Protein AF-A0A2M9CSJ2-F1 (afdb_monomer_lite)

Sequence (95 aa):
MKTQILTIFALCTVMLSFGQGAFKKNDIYLEAGGNGLFGSVNYERRLTKEPALGARMGVGFYTENAFYLTIPVGINYLFKLKEEKSFKSFIDAGH

pLDDT: mean 73.47, std 13.01, range [39.31, 89.94]

Foldseek 3Di:
DVVVVVVVVVVVVVVVVPPDDDDDQKDWDKDACPPLRGIKIKIKGFPDPPQTKIKIWIWHWDDDPDIDIDIDIDIDTDDDPDDPPPVVVVVVVPD

Organism: NCBI:txid454188

Str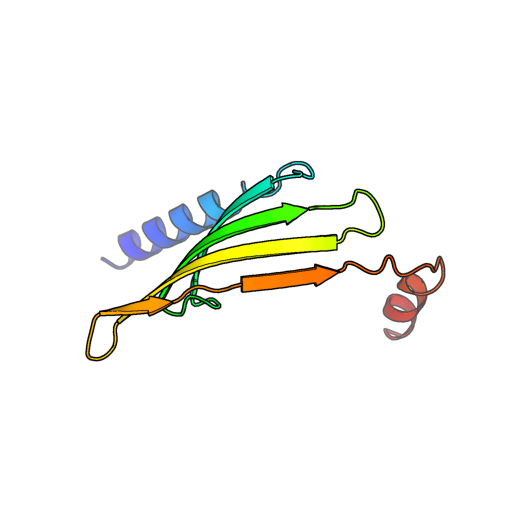ucture (mmCIF, N/CA/C/O backbone):
data_AF-A0A2M9CSJ2-F1
#
_entry.id   AF-A0A2M9CSJ2-F1
#
loop_
_atom_site.group_PDB
_atom_site.id
_atom_site.type_symbol
_atom_site.label_atom_id
_atom_site.label_alt_id
_atom_site.label_comp_id
_atom_site.label_asym_id
_atom_site.label_entity_id
_atom_site.label_seq_id
_atom_site.pdbx_PDB_ins_code
_atom_site.Cartn_x
_atom_site.Cartn_y
_atom_site.Cartn_z
_atom_site.occupancy
_atom_site.B_iso_or_equiv
_atom_site.auth_seq_id
_atom_site.auth_comp_id
_atom_site.auth_asym_id
_atom_site.auth_atom_id
_atom_site.pdbx_PDB_model_num
ATOM 1 N N . MET A 1 1 ? 30.214 14.692 -3.345 1.00 62.66 1 MET A N 1
ATOM 2 C CA . MET A 1 1 ? 29.319 13.524 -3.530 1.00 62.66 1 MET A CA 1
ATOM 3 C C . MET A 1 1 ? 28.859 12.909 -2.205 1.00 62.66 1 MET A C 1
ATOM 5 O O . MET A 1 1 ? 27.660 12.886 -1.981 1.00 62.66 1 MET A O 1
ATOM 9 N N . LYS A 1 2 ? 29.749 12.490 -1.287 1.00 70.25 2 LYS A N 1
ATOM 10 C CA . LYS A 1 2 ? 29.351 11.872 0.005 1.00 70.25 2 LYS A CA 1
ATOM 11 C C . LYS A 1 2 ? 28.420 12.747 0.867 1.00 70.25 2 LYS A C 1
ATOM 13 O O . LYS A 1 2 ? 27.413 12.261 1.365 1.00 70.25 2 LYS A O 1
ATOM 18 N N . THR A 1 3 ? 28.708 14.045 0.975 1.00 76.69 3 THR A N 1
ATOM 19 C CA . THR A 1 3 ? 27.900 14.993 1.764 1.00 76.69 3 THR A CA 1
ATOM 20 C C . THR A 1 3 ? 26.505 15.214 1.176 1.00 76.69 3 THR A C 1
ATOM 22 O O . THR A 1 3 ? 25.543 15.305 1.921 1.00 76.69 3 THR A O 1
ATOM 25 N N . GLN A 1 4 ? 26.373 15.215 -0.156 1.00 82.50 4 GLN A N 1
ATOM 26 C CA . GLN A 1 4 ? 25.081 15.378 -0.837 1.00 82.50 4 GLN A CA 1
ATOM 27 C C . GLN A 1 4 ? 24.167 14.162 -0.634 1.00 82.50 4 GLN A C 1
ATOM 29 O O . GLN A 1 4 ? 22.969 14.333 -0.440 1.00 82.50 4 GLN A O 1
ATOM 34 N N . ILE A 1 5 ? 24.729 12.947 -0.613 1.00 84.50 5 ILE A N 1
ATOM 35 C CA . ILE A 1 5 ? 23.976 11.713 -0.326 1.00 84.50 5 ILE A CA 1
ATOM 36 C C . ILE A 1 5 ? 23.411 11.750 1.101 1.00 84.50 5 ILE A C 1
ATOM 38 O O . ILE A 1 5 ? 22.238 11.453 1.306 1.00 84.50 5 ILE A O 1
ATOM 42 N N . LEU A 1 6 ? 24.222 12.177 2.074 1.00 83.62 6 LEU A N 1
ATOM 43 C CA . LEU A 1 6 ? 23.794 12.360 3.464 1.00 83.62 6 LEU A CA 1
ATOM 44 C C . LEU A 1 6 ? 22.678 13.406 3.596 1.00 83.62 6 LEU A C 1
ATOM 46 O O . LEU A 1 6 ? 21.701 13.160 4.299 1.00 83.62 6 LEU A O 1
ATOM 50 N N . THR A 1 7 ? 22.781 14.536 2.888 1.00 84.75 7 THR A N 1
ATOM 51 C CA . THR A 1 7 ? 21.728 15.564 2.879 1.00 84.75 7 THR A CA 1
ATOM 52 C C . THR A 1 7 ? 20.421 15.044 2.275 1.00 84.75 7 THR A C 1
ATOM 54 O O . THR A 1 7 ? 19.358 15.302 2.831 1.00 84.75 7 THR A O 1
ATOM 57 N N . ILE A 1 8 ? 20.479 14.283 1.176 1.00 86.38 8 ILE A N 1
ATOM 58 C CA . ILE A 1 8 ? 19.290 13.683 0.547 1.00 86.38 8 ILE A CA 1
ATOM 59 C C . ILE A 1 8 ? 18.633 12.674 1.494 1.00 86.38 8 ILE A C 1
ATOM 61 O O . ILE A 1 8 ? 17.421 12.712 1.689 1.00 86.38 8 ILE A O 1
ATOM 65 N N . PHE A 1 9 ? 19.428 11.814 2.132 1.00 83.31 9 PHE A N 1
ATOM 66 C CA . PHE A 1 9 ? 18.916 10.823 3.076 1.00 83.31 9 PHE A CA 1
ATOM 67 C C . PHE A 1 9 ? 18.240 11.478 4.291 1.00 83.31 9 PHE A C 1
ATOM 69 O O . PHE A 1 9 ? 17.138 11.084 4.667 1.00 83.31 9 PHE A O 1
ATOM 76 N N . ALA A 1 10 ? 18.854 12.522 4.857 1.00 82.88 10 ALA A N 1
ATOM 77 C CA . ALA A 1 10 ? 18.283 13.286 5.965 1.00 82.88 10 ALA A CA 1
ATOM 78 C C . ALA A 1 10 ? 17.000 14.044 5.574 1.00 82.88 10 ALA A C 1
ATOM 80 O O . ALA A 1 10 ? 16.087 14.179 6.384 1.00 82.88 10 ALA A O 1
ATOM 81 N N . LEU A 1 11 ? 16.896 14.521 4.330 1.00 81.75 11 LEU A N 1
ATOM 82 C CA . LEU A 1 11 ? 15.678 15.167 3.840 1.00 81.75 11 LEU A CA 1
ATOM 83 C C . LEU A 1 11 ? 14.531 14.155 3.671 1.00 81.75 11 LEU A C 1
ATOM 85 O O . LEU A 1 11 ? 13.393 14.449 4.036 1.00 81.75 11 LEU A O 1
ATOM 89 N N . CYS A 1 12 ? 14.829 12.948 3.179 1.00 78.88 12 CYS A N 1
ATOM 90 C CA . CYS A 1 12 ? 13.846 11.871 3.051 1.00 78.88 12 CYS A CA 1
ATOM 91 C C . CYS A 1 12 ? 13.280 11.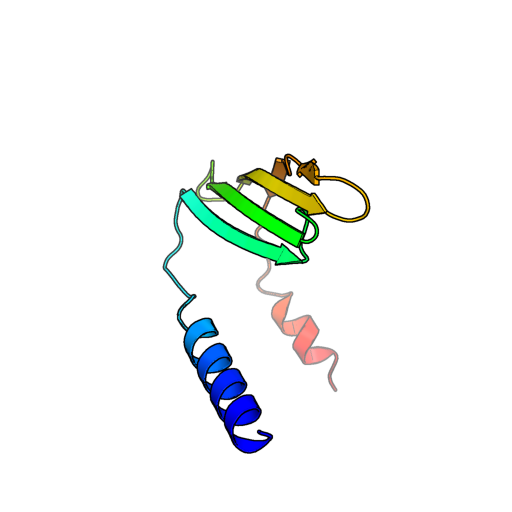427 4.407 1.00 78.88 12 CYS A C 1
ATOM 93 O O . CYS A 1 12 ? 12.071 11.236 4.520 1.00 78.88 12 CYS A O 1
ATOM 95 N N . THR A 1 13 ? 14.108 11.295 5.447 1.00 74.69 13 THR A N 1
ATOM 96 C CA . THR A 1 13 ? 13.636 10.863 6.775 1.00 74.69 13 THR A CA 1
ATOM 97 C C . THR A 1 13 ? 12.705 11.881 7.434 1.00 74.69 13 THR A C 1
ATOM 99 O O . THR A 1 13 ? 11.737 11.485 8.079 1.00 74.69 13 THR A O 1
ATOM 102 N N . VAL A 1 14 ? 12.927 13.184 7.231 1.00 74.44 14 VAL A N 1
ATOM 103 C CA . VAL A 1 14 ? 12.046 14.240 7.763 1.00 74.44 14 VAL A CA 1
ATOM 104 C C . VAL A 1 14 ? 10.651 14.189 7.129 1.00 74.44 14 VAL A C 1
ATOM 106 O O . VAL A 1 14 ? 9.659 14.384 7.829 1.00 74.44 14 VAL A O 1
ATOM 109 N N . MET A 1 15 ? 10.543 13.874 5.834 1.00 68.00 15 MET A N 1
ATOM 110 C CA . MET A 1 15 ? 9.248 13.800 5.141 1.00 68.00 15 MET A CA 1
ATOM 111 C C . MET A 1 15 ? 8.390 12.599 5.570 1.00 68.00 15 MET A C 1
ATOM 113 O O . MET A 1 15 ? 7.163 12.695 5.562 1.00 68.00 15 MET A O 1
ATOM 117 N N . LEU A 1 16 ? 9.004 11.488 5.992 1.00 65.25 16 LEU A N 1
ATOM 118 C CA . LEU A 1 16 ? 8.285 10.272 6.401 1.00 65.25 16 LEU A CA 1
ATOM 119 C C . LEU A 1 16 ? 7.561 10.408 7.754 1.00 65.25 16 LEU A C 1
ATOM 121 O O . LEU A 1 16 ? 6.630 9.655 8.034 1.00 65.25 16 LEU A O 1
ATOM 125 N N . SER A 1 17 ? 7.934 11.388 8.581 1.00 62.06 17 SER A N 1
ATOM 126 C CA . SER A 1 17 ? 7.381 11.565 9.933 1.00 62.06 17 SER A CA 1
ATOM 127 C C . SER A 1 17 ? 5.986 12.211 9.977 1.00 62.06 17 SER A C 1
ATOM 129 O O . SER A 1 17 ? 5.333 12.177 11.017 1.00 62.06 17 SER A O 1
ATOM 131 N N . PHE A 1 18 ? 5.483 12.768 8.868 1.00 62.00 18 PHE A N 1
ATOM 132 C CA . PHE A 1 18 ? 4.214 13.519 8.822 1.00 62.00 18 PHE A CA 1
ATOM 133 C C . PHE A 1 18 ? 2.965 12.671 8.485 1.00 62.00 18 PHE A C 1
ATOM 135 O O . PHE A 1 18 ? 1.903 13.215 8.192 1.00 62.00 18 PHE A O 1
ATOM 142 N N . GLY A 1 19 ? 3.057 11.337 8.534 1.00 57.66 19 GLY A N 1
ATOM 143 C CA . GLY A 1 19 ? 1.987 10.422 8.103 1.00 57.66 19 GLY A CA 1
ATOM 144 C C . GLY A 1 19 ? 0.893 10.079 9.129 1.00 57.66 19 GLY A C 1
ATOM 145 O O . GLY A 1 19 ? -0.048 9.367 8.784 1.00 57.66 19 GLY A O 1
ATOM 146 N N . GLN A 1 20 ? 0.975 10.542 10.381 1.00 56.56 20 GLN A N 1
ATOM 147 C CA . GLN A 1 20 ? 0.022 10.150 11.436 1.00 56.56 20 GLN A CA 1
ATOM 148 C C . GLN A 1 20 ? -1.264 11.001 11.402 1.00 56.56 20 GLN A C 1
ATOM 150 O O . GLN A 1 20 ? -1.4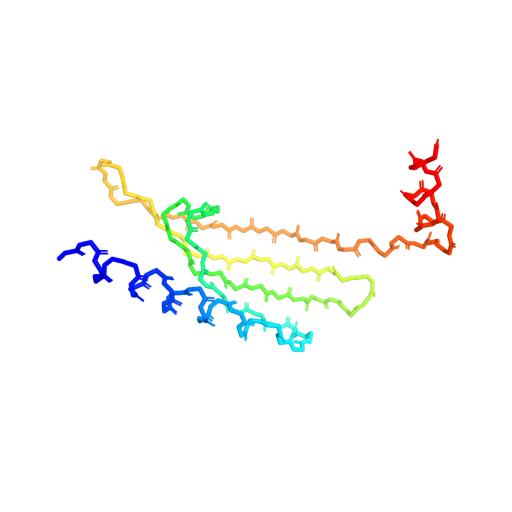77 11.885 12.227 1.00 56.56 20 GLN A O 1
ATOM 155 N N . GLY A 1 21 ? -2.121 10.762 10.406 1.00 58.72 21 GLY A N 1
ATOM 156 C CA . GLY A 1 21 ? -3.438 11.396 10.284 1.00 58.72 21 GLY A CA 1
ATOM 157 C C . GLY A 1 21 ? -4.549 10.678 11.063 1.00 58.72 21 GLY A C 1
ATOM 158 O O . GLY A 1 21 ? -4.468 9.484 11.342 1.00 58.72 21 GLY A O 1
ATOM 159 N N . ALA A 1 22 ? -5.619 11.415 11.385 1.00 59.66 22 ALA A N 1
ATOM 160 C CA . ALA A 1 22 ? -6.821 10.893 12.043 1.00 59.66 22 ALA A CA 1
ATOM 161 C C . ALA A 1 22 ? -7.456 9.718 11.276 1.00 59.66 22 ALA A C 1
ATOM 163 O O . ALA A 1 22 ? -7.356 9.642 10.058 1.00 59.66 22 ALA A O 1
ATOM 164 N N . PHE A 1 23 ? -8.160 8.836 11.993 1.00 59.06 23 PHE A N 1
ATOM 165 C CA . PHE A 1 23 ? -8.813 7.632 11.464 1.00 59.06 23 PHE A CA 1
ATOM 166 C C . PHE A 1 23 ? -9.755 7.959 10.288 1.00 59.06 23 PHE A C 1
ATOM 168 O O . PHE A 1 23 ? -10.868 8.452 10.491 1.00 59.06 23 PHE A O 1
ATOM 175 N N . LYS A 1 24 ? -9.330 7.685 9.048 1.00 66.62 24 LYS A N 1
ATOM 176 C CA . LYS A 1 24 ? -10.138 7.935 7.849 1.00 66.62 24 LYS A CA 1
ATOM 177 C C . LYS A 1 24 ? -10.913 6.686 7.441 1.00 66.62 24 LYS A C 1
ATOM 179 O O . LYS A 1 24 ? -10.498 5.549 7.648 1.00 66.62 24 LYS A O 1
ATOM 184 N N . LYS A 1 25 ? -12.103 6.913 6.880 1.00 73.81 25 LYS A N 1
ATOM 185 C CA . LYS A 1 25 ? -12.967 5.851 6.338 1.00 73.81 25 LYS A CA 1
ATOM 186 C C . LYS A 1 25 ? -12.443 5.326 4.998 1.00 73.81 25 LYS A C 1
ATOM 188 O O . LYS A 1 25 ? -12.650 4.159 4.686 1.00 73.81 25 LYS A O 1
ATOM 193 N N . ASN A 1 26 ? -11.791 6.195 4.231 1.00 80.94 26 ASN A N 1
ATOM 194 C CA . ASN A 1 26 ? -11.184 5.882 2.947 1.00 80.94 26 ASN A CA 1
ATOM 195 C C . ASN A 1 26 ? -9.763 6.446 2.956 1.00 80.94 26 ASN A C 1
ATOM 197 O O . ASN A 1 26 ? -9.601 7.633 3.250 1.00 80.94 26 ASN A O 1
ATOM 201 N N . ASP A 1 27 ? -8.789 5.627 2.592 1.00 82.56 27 ASP A N 1
ATOM 202 C CA . ASP A 1 27 ? -7.386 6.002 2.493 1.00 82.56 27 ASP A CA 1
ATOM 203 C C . ASP A 1 27 ? -6.836 5.623 1.122 1.00 82.56 27 ASP A C 1
ATOM 205 O O . ASP A 1 27 ? -7.114 4.548 0.596 1.00 82.56 27 ASP A O 1
ATOM 209 N N . ILE A 1 28 ? -6.062 6.533 0.538 1.00 85.88 28 ILE A N 1
ATOM 210 C CA . ILE A 1 28 ? -5.301 6.296 -0.688 1.00 85.88 28 ILE A CA 1
ATOM 211 C C . ILE A 1 28 ? -3.837 6.471 -0.333 1.00 85.88 28 ILE A C 1
ATOM 213 O O . ILE A 1 28 ? -3.461 7.502 0.226 1.00 85.88 28 ILE A O 1
ATOM 217 N N . TYR A 1 29 ? -3.016 5.485 -0.666 1.00 85.44 29 TYR A N 1
ATOM 218 C CA . TYR A 1 29 ? -1.579 5.542 -0.430 1.00 85.44 29 TYR A CA 1
ATOM 219 C C . TYR A 1 29 ? -0.809 4.873 -1.558 1.00 85.44 29 TYR A C 1
ATOM 221 O O . TYR A 1 29 ? -1.313 4.017 -2.288 1.00 85.44 29 TYR A O 1
ATOM 229 N N . LEU A 1 30 ? 0.442 5.300 -1.681 1.00 86.38 30 LEU A N 1
ATOM 230 C CA . LEU A 1 30 ? 1.429 4.688 -2.548 1.00 86.38 30 LEU A CA 1
ATOM 231 C C . LEU A 1 30 ? 2.262 3.719 -1.710 1.00 86.38 30 LEU A C 1
ATOM 233 O O . LEU A 1 30 ? 2.720 4.069 -0.625 1.00 86.38 30 LEU A O 1
ATOM 237 N N . GLU A 1 31 ? 2.450 2.506 -2.208 1.00 83.12 31 GLU A N 1
ATOM 238 C CA . GLU A 1 31 ? 3.231 1.454 -1.564 1.00 83.12 31 GLU A CA 1
ATOM 239 C C . GLU A 1 31 ? 4.355 1.049 -2.520 1.00 83.12 31 GLU A C 1
ATOM 241 O O . GLU A 1 31 ? 4.090 0.543 -3.612 1.00 83.12 31 GLU A O 1
ATOM 246 N N . ALA A 1 32 ? 5.603 1.308 -2.127 1.00 84.25 32 ALA A N 1
ATOM 247 C CA . ALA A 1 32 ? 6.797 0.879 -2.851 1.00 84.25 32 ALA A CA 1
ATOM 248 C C . ALA A 1 32 ? 7.409 -0.334 -2.139 1.00 84.25 32 ALA A C 1
ATOM 250 O O . ALA A 1 32 ? 7.574 -0.299 -0.921 1.00 84.25 32 ALA A O 1
ATOM 251 N N . GLY A 1 33 ? 7.730 -1.403 -2.872 1.00 76.38 33 GLY A N 1
ATOM 252 C CA . GLY A 1 33 ? 8.299 -2.618 -2.269 1.00 76.38 33 GLY A CA 1
ATOM 253 C C . GLY A 1 33 ? 7.297 -3.532 -1.546 1.00 76.38 33 GLY A C 1
ATOM 254 O O . GLY A 1 33 ? 7.718 -4.379 -0.765 1.00 76.38 33 GLY A O 1
ATOM 255 N N . GLY A 1 34 ? 5.988 -3.339 -1.744 1.00 71.88 34 GLY A N 1
ATOM 256 C CA . GLY A 1 34 ? 4.939 -4.126 -1.086 1.00 71.88 34 GLY A CA 1
ATOM 257 C C . GLY A 1 34 ? 4.255 -5.141 -2.008 1.00 71.88 34 GLY A C 1
ATOM 258 O O . GLY A 1 34 ? 4.893 -5.734 -2.873 1.00 71.88 34 GLY A O 1
ATOM 259 N N . ASN A 1 35 ? 2.943 -5.349 -1.866 1.00 67.19 35 ASN A N 1
ATOM 260 C CA . ASN A 1 35 ? 2.209 -6.376 -2.630 1.00 67.19 35 ASN A CA 1
ATOM 261 C C . ASN A 1 35 ? 2.117 -6.043 -4.140 1.00 67.19 35 ASN A C 1
ATOM 263 O O . ASN A 1 35 ? 1.873 -6.905 -4.977 1.00 67.19 35 ASN A O 1
ATOM 267 N N . GLY A 1 36 ? 2.368 -4.778 -4.497 1.00 63.12 36 GLY A N 1
ATOM 268 C CA . GLY A 1 36 ? 2.601 -4.314 -5.868 1.00 63.12 36 GLY A CA 1
ATOM 269 C C . GLY A 1 36 ? 4.029 -4.501 -6.390 1.00 63.12 36 GLY A C 1
ATOM 270 O O . GLY A 1 36 ? 4.336 -3.980 -7.455 1.00 63.12 36 GLY A O 1
ATOM 271 N N . LEU A 1 37 ? 4.894 -5.199 -5.649 1.00 71.25 37 LEU A N 1
ATOM 272 C CA . LEU A 1 37 ? 6.313 -5.465 -5.907 1.00 71.25 37 LEU A CA 1
ATOM 273 C C . LEU A 1 37 ? 7.186 -4.207 -6.038 1.00 71.25 37 LEU A C 1
ATOM 275 O O . LEU A 1 37 ? 7.904 -3.889 -5.097 1.00 71.25 37 LEU A O 1
ATOM 279 N N . PHE A 1 38 ? 7.137 -3.464 -7.147 1.00 80.06 38 PHE A N 1
ATOM 280 C CA . PHE A 1 38 ? 7.925 -2.228 -7.278 1.00 80.06 38 PHE A CA 1
ATOM 281 C C . PHE A 1 38 ? 7.183 -1.028 -6.708 1.00 80.06 38 PHE A C 1
ATOM 283 O O . PHE A 1 38 ? 7.690 -0.332 -5.829 1.00 80.06 38 PHE A O 1
ATOM 290 N N . GLY A 1 39 ? 5.967 -0.801 -7.190 1.00 83.94 39 GLY A N 1
ATOM 291 C CA . GLY A 1 39 ? 5.145 0.329 -6.798 1.00 83.94 39 GLY A CA 1
ATOM 292 C C . GLY A 1 39 ? 3.678 0.015 -7.015 1.00 83.94 39 GLY A C 1
ATOM 293 O O . GLY A 1 39 ? 3.303 -0.619 -7.998 1.00 83.94 39 GLY A O 1
ATOM 294 N N . SER A 1 40 ? 2.835 0.463 -6.095 1.00 83.75 40 SER A N 1
ATOM 295 C CA . SER A 1 40 ? 1.388 0.355 -6.224 1.00 83.75 40 SER A CA 1
ATOM 296 C C . SER A 1 40 ? 0.672 1.547 -5.635 1.00 83.75 40 SER A C 1
ATOM 298 O O . SER A 1 40 ? 1.090 2.115 -4.630 1.00 83.75 40 SER A O 1
ATOM 300 N N . VAL A 1 41 ? -0.435 1.907 -6.270 1.00 87.00 41 VAL A N 1
ATOM 301 C CA . VAL A 1 41 ? -1.422 2.823 -5.712 1.00 87.00 41 VAL A CA 1
ATOM 302 C C . VAL A 1 41 ? -2.512 1.959 -5.111 1.00 87.00 41 VAL A C 1
ATOM 304 O O . VAL A 1 41 ? -3.104 1.137 -5.808 1.00 87.00 41 VAL A O 1
ATOM 307 N N . ASN A 1 42 ? -2.781 2.130 -3.825 1.00 88.19 42 ASN A N 1
ATOM 308 C CA . ASN A 1 42 ? -3.766 1.344 -3.104 1.00 88.19 42 ASN A CA 1
ATOM 309 C C . ASN A 1 42 ? -4.851 2.261 -2.551 1.00 88.19 42 ASN A C 1
ATOM 311 O O . ASN A 1 42 ? -4.571 3.315 -1.982 1.00 88.19 42 ASN A O 1
ATOM 315 N N . TYR A 1 43 ? -6.094 1.828 -2.710 1.00 87.62 43 TYR A N 1
ATOM 316 C CA . TYR A 1 43 ? -7.279 2.400 -2.101 1.00 87.62 43 TYR A CA 1
ATOM 317 C C . TYR A 1 43 ? -7.784 1.433 -1.030 1.00 87.62 43 TYR A C 1
ATOM 319 O O . TYR A 1 43 ? -8.117 0.282 -1.312 1.00 87.62 43 TYR A O 1
ATOM 327 N N . GLU A 1 44 ? -7.850 1.892 0.212 1.00 85.38 44 GLU A N 1
ATOM 328 C CA . GLU A 1 44 ? -8.406 1.143 1.330 1.00 85.38 44 GLU A CA 1
ATOM 329 C C . GLU A 1 44 ? -9.672 1.824 1.840 1.00 85.38 44 GLU A C 1
ATOM 331 O O . GLU A 1 44 ? -9.721 3.034 2.056 1.00 85.38 44 GLU A O 1
ATOM 336 N N . ARG A 1 45 ? -10.721 1.033 2.045 1.00 84.75 45 ARG A N 1
ATOM 337 C CA . ARG A 1 45 ? -12.000 1.487 2.572 1.00 84.75 45 ARG A CA 1
ATOM 338 C C . ARG A 1 45 ? -12.386 0.671 3.787 1.00 84.75 45 ARG A C 1
ATOM 340 O O . ARG A 1 45 ? -12.586 -0.537 3.699 1.00 84.75 45 ARG A O 1
ATOM 347 N N . ARG A 1 46 ? -12.603 1.355 4.904 1.00 80.44 46 ARG A N 1
ATOM 348 C CA . ARG A 1 46 ? -13.203 0.780 6.107 1.00 80.44 46 ARG A CA 1
ATOM 349 C C . ARG A 1 46 ? -14.723 0.762 5.972 1.00 80.44 46 ARG A C 1
ATOM 351 O O . ARG A 1 46 ? -15.372 1.790 5.757 1.00 80.44 46 ARG A O 1
ATOM 358 N N . LEU A 1 47 ? -15.284 -0.437 6.054 1.00 76.94 47 LEU A N 1
ATOM 359 C CA . LEU A 1 47 ? -16.707 -0.729 5.904 1.00 76.94 47 LEU A CA 1
ATOM 360 C C . LEU A 1 47 ? -17.457 -0.524 7.227 1.00 76.94 47 LEU A C 1
ATOM 362 O O . LEU A 1 47 ? -18.584 -0.031 7.217 1.00 76.94 47 LEU A O 1
ATOM 366 N N . THR A 1 48 ? -16.816 -0.819 8.359 1.00 73.62 48 THR A N 1
ATOM 367 C CA . THR A 1 48 ? -17.400 -0.738 9.708 1.00 73.62 48 THR A CA 1
ATOM 368 C C . THR A 1 48 ? -16.547 0.124 10.649 1.00 73.62 48 THR A C 1
ATOM 370 O O . THR A 1 48 ? -15.337 0.251 10.467 1.00 73.62 48 THR A O 1
ATOM 373 N N . LYS A 1 49 ? -17.186 0.753 11.653 1.00 67.31 49 LYS A N 1
ATOM 374 C CA . LYS A 1 49 ? -16.501 1.565 12.684 1.00 67.31 49 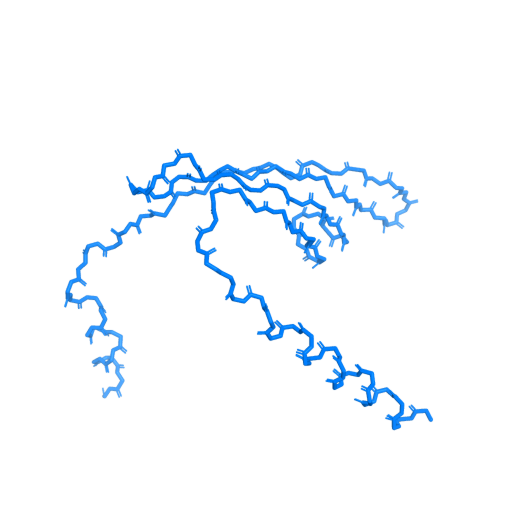LYS A CA 1
ATOM 375 C C . LYS A 1 49 ? -15.843 0.691 13.758 1.00 67.31 49 LYS A C 1
ATOM 377 O O . LYS A 1 49 ? -14.678 0.899 14.066 1.00 67.31 49 LYS A O 1
ATOM 382 N N . GLU A 1 50 ? -16.566 -0.301 14.273 1.00 70.12 50 GLU A N 1
ATOM 383 C CA . GLU A 1 50 ? -16.068 -1.349 15.171 1.00 70.12 50 GLU A CA 1
ATOM 384 C C . GLU A 1 50 ? -16.906 -2.621 14.956 1.00 70.12 50 GLU A C 1
ATOM 386 O O . GLU A 1 50 ? -18.127 -2.497 14.826 1.00 70.12 50 GLU A O 1
ATOM 391 N N . PRO A 1 51 ? -16.310 -3.828 14.933 1.00 62.09 51 PRO A N 1
ATOM 392 C CA . PRO A 1 51 ? -14.895 -4.130 14.677 1.00 62.09 51 PRO A CA 1
ATOM 393 C C . PRO A 1 51 ? -14.510 -3.688 13.259 1.00 62.09 51 PRO A C 1
ATOM 395 O O . PRO A 1 51 ? -15.321 -3.795 12.340 1.00 62.09 51 PRO A O 1
ATOM 398 N N . ALA A 1 52 ? -13.321 -3.109 13.085 1.00 66.81 52 ALA A N 1
ATOM 399 C CA . ALA A 1 52 ? -12.962 -2.420 11.846 1.00 66.81 52 ALA A CA 1
ATOM 400 C C . ALA A 1 52 ? -12.623 -3.425 10.729 1.00 66.81 52 ALA A C 1
ATOM 402 O O . ALA A 1 52 ? -11.495 -3.908 10.623 1.00 66.81 52 ALA A O 1
ATOM 403 N N . LEU A 1 53 ? -13.623 -3.725 9.897 1.00 80.12 53 LEU A N 1
ATOM 404 C CA . LEU A 1 53 ? -13.489 -4.435 8.632 1.00 80.12 53 LEU A CA 1
ATOM 405 C C . LEU A 1 53 ? -13.102 -3.414 7.557 1.00 80.12 53 LEU A C 1
ATOM 407 O O . LEU A 1 53 ? -13.814 -2.432 7.332 1.00 80.12 53 LEU A O 1
ATOM 411 N N . GLY A 1 54 ? -11.982 -3.646 6.891 1.00 84.00 54 GLY A N 1
ATOM 412 C CA . GLY A 1 54 ? -11.487 -2.867 5.766 1.00 84.00 54 GLY A CA 1
ATOM 413 C C . GLY A 1 54 ? -11.335 -3.729 4.523 1.00 84.00 54 GLY A C 1
ATOM 414 O O . GLY A 1 54 ? -10.977 -4.896 4.609 1.00 84.00 54 GLY A O 1
ATOM 415 N N . ALA A 1 55 ? -11.598 -3.153 3.361 1.00 86.62 55 ALA A N 1
ATOM 416 C CA . ALA A 1 55 ? -11.275 -3.738 2.069 1.00 86.62 55 ALA A CA 1
ATOM 417 C C . ALA A 1 55 ? -10.212 -2.869 1.392 1.00 86.62 55 ALA A C 1
ATOM 419 O O . ALA A 1 55 ? -10.326 -1.644 1.385 1.00 86.62 55 ALA A O 1
ATOM 420 N N . ARG A 1 56 ? -9.191 -3.503 0.825 1.00 88.31 56 ARG A N 1
ATOM 421 C CA . ARG A 1 56 ? -8.096 -2.892 0.071 1.00 88.31 56 ARG A CA 1
ATOM 422 C C . ARG A 1 56 ? -8.211 -3.325 -1.387 1.00 88.31 56 ARG A C 1
ATOM 424 O O . ARG A 1 56 ? -8.431 -4.498 -1.675 1.00 88.31 56 ARG A O 1
ATOM 431 N N . MET A 1 57 ? -8.025 -2.382 -2.296 1.00 89.94 57 MET A N 1
ATOM 432 C CA . MET A 1 57 ? -7.888 -2.625 -3.726 1.00 89.94 57 MET A CA 1
ATOM 433 C C . MET A 1 57 ? -6.870 -1.642 -4.288 1.00 89.94 57 MET A C 1
ATOM 435 O O . MET A 1 57 ? -6.968 -0.443 -4.045 1.00 89.94 57 MET A O 1
ATOM 439 N N . GLY A 1 58 ? -5.901 -2.135 -5.040 1.00 87.12 58 GLY A N 1
ATOM 440 C CA . GLY A 1 58 ? -4.863 -1.314 -5.634 1.00 87.12 58 GLY A CA 1
ATOM 441 C C . GLY A 1 58 ? -4.504 -1.757 -7.037 1.00 87.12 58 GLY A C 1
ATOM 442 O O . GLY A 1 58 ? -4.957 -2.791 -7.522 1.00 87.12 58 GLY A O 1
ATOM 443 N N . VAL A 1 59 ? -3.671 -0.945 -7.672 1.00 88.94 59 VAL A N 1
ATOM 444 C CA . VAL A 1 59 ? -3.022 -1.245 -8.943 1.00 88.94 59 VAL A CA 1
ATOM 445 C C . VAL A 1 59 ? -1.527 -1.082 -8.727 1.00 88.94 59 VAL A C 1
ATOM 447 O O . VAL A 1 59 ? -1.053 -0.004 -8.362 1.00 88.94 59 VAL A O 1
ATOM 450 N N . GLY A 1 60 ? -0.803 -2.177 -8.897 1.00 86.75 60 GLY A N 1
ATOM 451 C CA . GLY A 1 60 ? 0.643 -2.243 -8.854 1.00 86.75 60 GLY A CA 1
ATOM 452 C C . GLY A 1 60 ? 1.240 -2.519 -10.219 1.00 86.75 60 GLY A C 1
ATOM 453 O O . GLY A 1 60 ? 0.546 -2.862 -11.179 1.00 86.75 60 GLY A O 1
ATOM 454 N N . PHE A 1 61 ? 2.551 -2.361 -10.299 1.00 84.38 61 PHE A N 1
ATOM 455 C CA . PHE A 1 61 ? 3.306 -2.760 -11.468 1.00 84.38 61 PHE A CA 1
ATOM 456 C C . PHE A 1 61 ? 4.586 -3.469 -11.059 1.00 84.38 61 PHE A C 1
ATOM 458 O O . PHE A 1 61 ? 5.242 -3.131 -10.072 1.00 84.38 61 PHE A O 1
ATOM 465 N N . TYR A 1 62 ? 4.949 -4.447 -11.871 1.00 82.00 62 TYR A N 1
ATOM 466 C CA . TYR A 1 62 ? 6.170 -5.202 -11.742 1.00 82.00 62 TYR A CA 1
ATOM 467 C C . TYR A 1 62 ? 6.952 -5.156 -13.047 1.00 82.00 62 TYR A C 1
ATOM 469 O O . TYR A 1 62 ? 6.389 -5.370 -14.117 1.00 82.00 62 TYR A O 1
ATOM 477 N N . THR A 1 63 ? 8.245 -4.846 -12.965 1.00 77.75 63 THR A N 1
ATOM 478 C CA . THR A 1 63 ? 9.128 -4.766 -14.129 1.00 77.75 63 THR A CA 1
ATOM 479 C C . THR A 1 63 ? 10.390 -5.573 -13.870 1.00 77.75 63 THR A C 1
ATOM 481 O O . THR A 1 63 ? 11.254 -5.166 -13.104 1.00 77.75 63 THR A O 1
ATOM 484 N N . GLU A 1 64 ? 10.495 -6.731 -14.509 1.00 76.56 64 GLU A N 1
ATOM 485 C CA . GLU A 1 64 ? 11.718 -7.543 -14.491 1.00 76.56 64 GLU A CA 1
ATOM 486 C C . GLU A 1 64 ? 12.223 -7.730 -15.921 1.00 76.56 64 GLU A C 1
ATOM 488 O O . GLU A 1 64 ? 13.188 -7.084 -16.313 1.00 76.56 64 GLU A O 1
ATOM 493 N N . ASN A 1 65 ? 11.504 -8.507 -16.737 1.00 77.75 65 ASN A N 1
ATOM 494 C CA . ASN A 1 65 ? 11.784 -8.662 -18.173 1.00 77.75 65 ASN A CA 1
ATOM 495 C C . ASN A 1 65 ? 10.753 -7.964 -19.082 1.00 77.75 65 ASN A C 1
ATOM 497 O O . ASN A 1 65 ? 11.036 -7.679 -20.243 1.00 77.75 65 ASN A O 1
ATOM 501 N N . ALA A 1 66 ? 9.559 -7.679 -18.560 1.00 79.12 66 ALA A N 1
ATOM 502 C CA . ALA A 1 66 ? 8.480 -6.959 -19.232 1.00 79.12 66 ALA A CA 1
ATOM 503 C C . ALA A 1 66 ? 7.651 -6.181 -18.196 1.00 79.12 66 ALA A C 1
ATOM 505 O O . ALA A 1 66 ? 7.817 -6.379 -16.991 1.00 79.12 66 ALA A O 1
ATOM 506 N N . PHE A 1 67 ? 6.767 -5.293 -18.661 1.00 81.56 67 PHE A N 1
ATOM 507 C CA . PHE A 1 67 ? 5.864 -4.539 -17.792 1.00 81.56 67 PHE A CA 1
ATOM 508 C C . PHE A 1 67 ? 4.630 -5.379 -17.441 1.00 81.56 67 PHE A C 1
ATOM 510 O O . PHE A 1 67 ? 3.792 -5.656 -18.300 1.00 81.56 67 PHE A O 1
ATOM 517 N N . TYR A 1 68 ? 4.511 -5.764 -16.174 1.00 82.62 68 TYR A N 1
ATOM 518 C CA . TYR A 1 68 ? 3.385 -6.516 -15.633 1.00 82.62 68 TYR A CA 1
ATOM 519 C C . TYR A 1 68 ? 2.540 -5.618 -14.742 1.00 82.62 68 TYR A C 1
ATOM 521 O O . TYR A 1 68 ? 3.059 -4.937 -13.862 1.00 82.62 68 TYR A O 1
ATOM 529 N N . LEU A 1 69 ? 1.227 -5.643 -14.940 1.00 85.94 69 LEU A N 1
ATOM 530 C CA . LEU A 1 69 ? 0.282 -4.927 -14.094 1.00 85.94 69 LEU A CA 1
ATOM 531 C C . LEU A 1 69 ? -0.306 -5.900 -13.072 1.00 85.94 69 LEU A C 1
ATOM 533 O O . LEU A 1 69 ? -0.735 -6.997 -13.426 1.00 85.94 69 LEU A O 1
ATOM 537 N N . THR A 1 70 ? -0.313 -5.506 -11.804 1.00 85.19 70 THR A N 1
ATOM 538 C CA . THR A 1 70 ? -0.850 -6.302 -10.700 1.00 85.19 70 THR A CA 1
ATOM 539 C C . THR A 1 70 ? -2.027 -5.576 -10.070 1.00 85.19 70 THR A C 1
ATOM 541 O O . THR A 1 70 ? -2.079 -4.350 -10.035 1.00 85.19 70 THR A O 1
ATOM 544 N N . ILE A 1 71 ? -3.008 -6.328 -9.583 1.00 87.19 71 ILE A N 1
ATOM 545 C CA . ILE A 1 71 ? -4.180 -5.759 -8.913 1.00 87.19 71 ILE A CA 1
ATOM 546 C C . ILE A 1 71 ? -4.238 -6.364 -7.509 1.00 87.19 71 ILE A C 1
ATOM 548 O O . ILE A 1 71 ? -4.888 -7.393 -7.313 1.00 87.19 71 ILE A O 1
ATOM 552 N N . PRO A 1 72 ? -3.509 -5.797 -6.528 1.00 82.12 72 PRO A N 1
ATOM 553 C CA . PRO A 1 72 ? -3.590 -6.264 -5.152 1.00 82.12 72 PRO A CA 1
ATOM 554 C C . PRO A 1 72 ? -4.977 -5.961 -4.573 1.00 82.12 72 PRO A C 1
ATOM 556 O O . PRO A 1 72 ? -5.356 -4.804 -4.396 1.00 82.12 72 PRO A O 1
ATOM 559 N N . VAL A 1 73 ? -5.733 -7.006 -4.245 1.00 88.06 73 VAL A N 1
ATOM 560 C CA . VAL A 1 73 ? -7.000 -6.914 -3.507 1.00 88.06 73 VAL A CA 1
ATOM 561 C C . VAL A 1 73 ? -6.880 -7.657 -2.183 1.00 88.06 73 VAL A C 1
ATOM 563 O O . VAL A 1 73 ? -6.196 -8.674 -2.093 1.00 88.06 73 VAL A O 1
ATOM 566 N N . GLY A 1 74 ? -7.528 -7.153 -1.139 1.00 84.06 74 GLY A N 1
ATOM 567 C CA . GLY A 1 74 ? -7.455 -7.751 0.187 1.00 84.06 74 GLY A CA 1
ATOM 568 C C . GLY A 1 74 ? -8.580 -7.296 1.101 1.00 84.06 74 GLY A C 1
ATOM 569 O O . GLY A 1 74 ? -9.210 -6.264 0.882 1.00 84.06 74 GLY A O 1
ATOM 570 N N . ILE A 1 75 ? -8.831 -8.077 2.145 1.00 85.69 75 ILE A N 1
ATOM 571 C CA . ILE A 1 75 ? -9.780 -7.742 3.204 1.00 85.69 75 ILE A CA 1
ATOM 572 C C . ILE A 1 75 ? -9.024 -7.847 4.525 1.00 85.69 75 ILE A C 1
ATOM 574 O O . ILE A 1 75 ? -8.365 -8.847 4.792 1.00 85.69 75 ILE A O 1
ATOM 578 N N . ASN A 1 76 ? -9.118 -6.804 5.339 1.00 80.69 76 ASN A N 1
ATOM 579 C CA . ASN A 1 76 ? -8.497 -6.697 6.647 1.00 80.69 76 ASN A CA 1
ATOM 580 C C . ASN A 1 76 ? -9.593 -6.654 7.709 1.00 80.69 76 ASN A C 1
ATOM 582 O O . ASN A 1 76 ? -10.549 -5.893 7.584 1.00 80.69 76 ASN A O 1
ATOM 586 N N . TYR A 1 77 ? -9.455 -7.437 8.773 1.00 78.81 77 TYR A N 1
ATOM 587 C CA . TYR A 1 77 ? -10.374 -7.389 9.905 1.00 78.81 77 TYR A CA 1
ATOM 588 C C . TYR A 1 77 ? -9.584 -7.180 11.193 1.00 78.81 77 TYR A C 1
ATOM 590 O O . TYR A 1 77 ? -8.821 -8.049 11.615 1.00 78.81 77 TYR A O 1
ATOM 598 N N . LEU A 1 78 ? -9.759 -6.017 11.823 1.00 74.44 78 LEU A N 1
ATOM 599 C CA . LEU A 1 78 ? -9.173 -5.740 13.130 1.00 74.44 78 LEU A CA 1
ATOM 600 C C . LEU A 1 78 ? -10.070 -6.300 14.234 1.00 74.44 78 LEU A C 1
ATOM 602 O O . LEU A 1 78 ? -11.097 -5.714 14.589 1.00 74.44 78 LEU A O 1
ATOM 606 N N . PHE A 1 79 ? -9.638 -7.419 14.817 1.00 72.56 79 PHE A N 1
ATOM 607 C CA . PHE A 1 79 ? -10.165 -7.892 16.090 1.00 72.56 79 PHE A CA 1
ATOM 608 C C . PHE A 1 79 ? -9.679 -6.960 17.200 1.00 72.56 79 PHE A C 1
ATOM 610 O O . PHE A 1 79 ? -8.479 -6.824 17.441 1.00 72.56 79 PHE A O 1
ATOM 617 N N . LYS A 1 80 ? -10.616 -6.324 17.904 1.00 61.91 80 LYS A N 1
ATOM 618 C CA . LYS A 1 80 ? -10.301 -5.644 19.159 1.00 61.91 80 LYS A CA 1
ATOM 619 C C . LYS A 1 80 ? -10.028 -6.745 20.179 1.00 61.91 80 LYS A C 1
ATOM 621 O O . LYS A 1 80 ? -10.962 -7.423 20.605 1.00 61.91 80 LYS A O 1
ATOM 626 N N . LEU A 1 81 ? -8.757 -6.965 20.518 1.00 63.91 81 LEU A N 1
ATOM 627 C CA . LEU A 1 81 ? -8.392 -7.817 21.646 1.00 63.91 81 LEU A 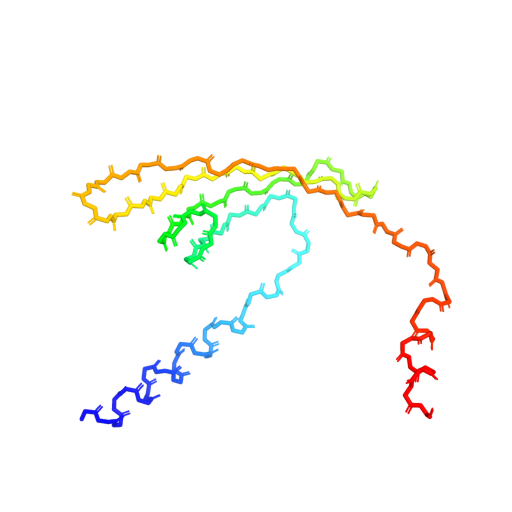CA 1
ATOM 628 C C . LEU A 1 81 ? -9.021 -7.186 22.889 1.00 63.91 81 LEU A C 1
ATOM 630 O O . LEU A 1 81 ? -8.565 -6.161 23.394 1.00 63.91 81 LEU A O 1
ATOM 634 N N . LYS A 1 82 ? -10.138 -7.750 23.338 1.00 59.44 82 LYS A N 1
ATOM 635 C CA . LYS A 1 82 ? -10.661 -7.465 24.663 1.00 59.44 82 LYS A CA 1
ATOM 636 C C . LYS A 1 82 ? -9.663 -8.099 25.614 1.00 59.44 82 LYS A C 1
ATOM 638 O O . LYS A 1 82 ? -9.681 -9.313 25.713 1.00 59.44 82 LYS A O 1
ATOM 643 N N . GLU A 1 83 ? -8.811 -7.309 26.266 1.00 54.41 83 GLU A N 1
ATOM 644 C CA . GLU A 1 83 ? -8.460 -7.571 27.663 1.00 54.41 83 GLU A CA 1
ATOM 645 C C . GLU A 1 83 ? -7.518 -6.534 28.275 1.00 54.41 83 GLU A C 1
ATOM 647 O O . GLU A 1 83 ? -6.349 -6.409 27.916 1.00 54.41 83 GLU A O 1
ATOM 652 N N . GLU A 1 84 ? -8.023 -5.935 29.349 1.00 54.31 84 GLU A N 1
ATOM 653 C CA . GLU A 1 84 ? -7.328 -5.304 30.479 1.00 54.31 84 GLU A CA 1
ATOM 654 C C . GLU A 1 84 ? -6.129 -6.099 31.054 1.00 54.31 84 GLU A C 1
ATOM 656 O O . GLU A 1 84 ? -5.456 -5.627 31.966 1.00 54.31 84 GLU A O 1
ATOM 661 N N . LYS A 1 85 ? -5.849 -7.312 30.558 1.00 50.28 85 LYS A N 1
ATOM 662 C CA . LYS A 1 85 ? -4.836 -8.234 31.090 1.00 50.28 85 LYS A CA 1
ATOM 663 C C . LYS A 1 85 ? -3.676 -8.531 30.137 1.00 50.28 85 LYS A C 1
ATOM 665 O O . LYS A 1 85 ? -2.636 -8.990 30.600 1.00 50.28 85 LYS A O 1
ATOM 670 N N . SER A 1 86 ? -3.791 -8.231 28.839 1.00 49.22 86 SER A N 1
ATOM 671 C CA . SER A 1 86 ? -2.763 -8.628 27.861 1.00 49.22 86 SER A CA 1
ATOM 672 C C . SER A 1 86 ? -1.525 -7.716 27.885 1.00 49.22 86 SER A C 1
ATOM 674 O O . SER A 1 86 ? -0.402 -8.202 27.800 1.00 49.22 86 SER A O 1
ATOM 676 N N . PHE A 1 87 ? -1.688 -6.410 28.135 1.00 52.22 87 PHE A N 1
ATOM 677 C CA . PHE A 1 87 ? -0.554 -5.474 28.231 1.00 52.22 87 PHE A CA 1
ATOM 678 C C . PHE A 1 87 ? 0.356 -5.747 29.444 1.00 52.22 87 PHE A C 1
ATOM 680 O O . PHE A 1 87 ? 1.563 -5.534 29.374 1.00 52.22 87 PHE A O 1
ATOM 687 N N . LYS A 1 88 ? -0.196 -6.294 30.539 1.00 45.28 88 LYS A N 1
ATOM 688 C CA . LYS A 1 88 ? 0.586 -6.662 31.729 1.00 45.28 88 LYS A CA 1
ATOM 689 C C . LYS A 1 88 ? 1.486 -7.881 31.474 1.00 45.28 88 LYS A C 1
ATOM 691 O O . LYS A 1 88 ? 2.592 -7.922 31.990 1.00 45.28 88 LYS A O 1
ATOM 696 N N . SER A 1 89 ? 1.066 -8.814 30.613 1.00 44.66 89 SER A N 1
ATOM 697 C CA . SER A 1 89 ? 1.829 -10.032 30.292 1.00 44.66 89 SER A CA 1
ATOM 698 C C . SER A 1 89 ? 3.113 -9.774 29.497 1.00 44.66 89 SER A C 1
ATOM 700 O O . SER A 1 89 ? 4.054 -10.549 29.623 1.00 44.66 89 SER A O 1
ATOM 702 N N . PHE A 1 90 ? 3.168 -8.717 28.680 1.00 51.75 90 PHE A N 1
ATOM 703 C CA . PHE A 1 90 ? 4.388 -8.368 27.937 1.00 51.75 90 PHE A CA 1
ATOM 704 C C . PHE A 1 90 ? 5.408 -7.612 28.797 1.00 51.75 90 PHE A C 1
ATOM 706 O O . PHE A 1 90 ? 6.597 -7.662 28.506 1.00 51.75 90 PHE A O 1
ATOM 713 N N . ILE A 1 91 ? 4.952 -6.937 29.857 1.00 54.19 91 ILE A N 1
ATOM 714 C CA . ILE A 1 91 ? 5.823 -6.237 30.812 1.00 54.19 91 ILE A CA 1
ATOM 715 C C . ILE A 1 91 ? 6.354 -7.202 31.888 1.00 54.19 91 ILE A C 1
ATOM 717 O O . ILE A 1 91 ? 7.487 -7.052 32.325 1.00 54.19 91 ILE A O 1
ATOM 721 N N . ASP A 1 92 ? 5.580 -8.222 32.268 1.00 46.56 92 ASP A N 1
ATOM 722 C CA . ASP A 1 92 ? 5.941 -9.167 33.340 1.00 46.56 92 ASP A CA 1
ATOM 723 C C . ASP A 1 92 ? 6.849 -10.329 32.878 1.00 46.56 92 ASP A C 1
ATOM 725 O O . ASP A 1 92 ? 7.420 -11.039 33.694 1.00 46.56 92 ASP A O 1
ATOM 729 N N . ALA A 1 93 ? 7.036 -10.513 31.565 1.00 49.84 93 ALA A N 1
ATOM 730 C CA . ALA A 1 93 ? 7.985 -11.486 31.001 1.00 49.84 93 ALA A CA 1
ATOM 731 C C . ALA A 1 93 ? 9.425 -10.936 30.871 1.00 49.84 93 ALA A C 1
ATOM 733 O O . ALA A 1 93 ? 10.281 -11.574 30.258 1.00 49.84 93 ALA A O 1
ATOM 734 N N . GLY A 1 94 ? 9.671 -9.730 31.394 1.00 51.03 94 GLY A N 1
ATOM 735 C CA . GLY A 1 94 ? 10.954 -9.024 31.361 1.00 51.03 94 GLY A CA 1
ATOM 736 C C . GLY A 1 94 ? 11.666 -8.929 32.714 1.00 51.03 94 GLY A C 1
ATOM 737 O O . GLY A 1 94 ? 12.479 -8.019 32.881 1.00 51.03 94 GLY A O 1
ATOM 738 N N . HIS A 1 95 ? 11.355 -9.819 33.662 1.00 39.31 95 HIS A N 1
ATOM 739 C CA . HIS A 1 95 ? 12.044 -9.954 34.950 1.00 39.31 95 HIS A CA 1
ATOM 740 C C . HIS A 1 95 ? 12.680 -11.335 35.111 1.00 39.31 95 HIS A C 1
ATOM 742 O O . HIS A 1 95 ? 12.013 -12.338 34.774 1.00 39.31 95 HIS A O 1
#

Radius of gyration: 19.14 Å; chains: 1; bounding box: 47×27×54 Å

Secondary structure (DSSP, 8-state):
-HHHHHHHHHHHHHHHTT------SEEEEEEESSTTBTEEEEEEEE--SSSEEEEEEEEEEEESSSEEEE--EEEEEE-----TTHHHHHHHTT-

=== Feature glossary ===
The features interleaved in this record are:

— What the protein is —

Sequence gives the chain of amino acids in standard one-letter code (A=alanine, C=cysteine, …, Y=tyrosine), read N→C. It is the only feature that is directly encoded by the gene; all structural features are derived from the folded form of this sequence.

Database cross-references. InterPro integrates a dozen domain/family signature databases into unified entries with residue-range hits. GO terms attach function/process/location labels with evidence codes. CATH codes position the fold in a four-level structural taxonomy. Organism is the NCBI-taxonomy species name.

— Where its atoms are —

Atomic coordinates in PDBx/mmCIF format — the same representation the Protein Data Bank distributes. Each line of the _atom_site loop places one backbone atom in Cartesian space (units: ångströms, origin: arbitrary).

The six renders are orthographic views along the three Cartesian axes in both directions. Representation (cartoon, sticks, or surface) and color scheme (sequence-rainbow or by-chain) vary across proteins so the training set covers all the common visualization conventions.

— Local backbone conformation —

Eight-state secondary structure (DSSP): H is the canonical α-helix, G the tighter 3₁₀-helix, I the wider π-helix; E/B are β-structure, T and S are turns and bends, and '-' is everything else. DSSP derives these from the pattern of main-chain N–H···O=C hydrogen bonds, not from the sequence.

P-SEA three-state annotation labels each residue as helix, strand, or coil based purely on the geometry of the Cα trace. It serves as a fallback when the full backbone (and thus DSSP) is unavailable.

The φ/ψ torsion pair specifies the backbone conformation at each residue. φ rotates about the N–Cα bond, ψ about the Cα–C bond. Steric clashes forbid most of the (φ, ψ) plane — the allowed regions (α-helix basin, β-sheet basin, left-handed helix) are the Ramachandran-allowed regions.

— Global shape and packing —

The geometric summary reports three shape descriptors. Rg (radius of gyration) measures how spread out the Cα atoms are about their centre of mass; compact globular proteins have small Rg, elongated or unfolded ones large. Cα contacts (<8 Å, |i−j|>4) count long-range residue pairs in spatial proximity — high for tightly packed folds, near zero for rods or random coil. The bounding-box extents give the protein's footprint along x, y, z in Å.

Solvent-accessible surface area (SASA) is the area in Å² traced out by the centre of a 1.4 Å probe sphere (a water molecule) rolled over the protein's van der Waals surface (Shrake–Rupley / Lee–Richards construction). Buried residues have near-zero SASA; fully exposed residues can exceed 200 Å². The total SASA scales roughly with the number of surface residues.

The contac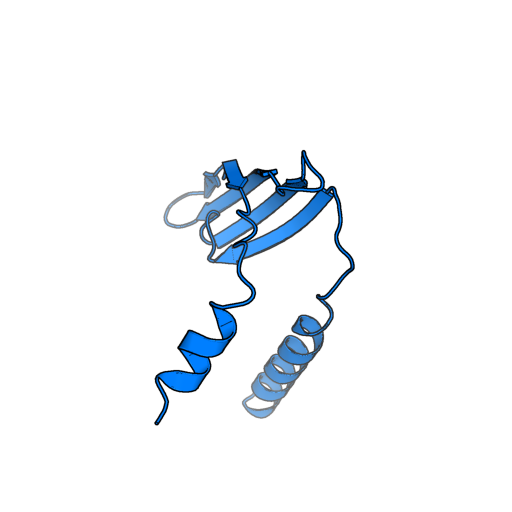t map is a binary N×N matrix image: pixel (i, j) is dark where Cα_i and Cα_j are within 8 Å and |i−j|>4. Because the |i−j|>4 filter removes local helical contacts, off-diagonal stripes parallel to the main diagonal indicate parallel β-sheets; stripes perpendicular to it indicate antiparallel β-sheets. The Ramachandran plot scatters every residue's (φ, ψ) pair against the sterically allowed regions. The PAE heatmap renders the predicted-aligned-error matrix.

— Structural neighborhood —

3Di is Foldseek's structural alphabet. Each residue is assigned one of twenty discrete states based on how its Cα sits relative to its spatial (not sequential) neighbors. Aligning 3Di strings finds structural homologs roughly as well as full 3D superposition, but orders of magnitude faster.

Nearest PDB neighbors are the top structural matches found by Foldseek when searching this structure against the entire Protein Data Bank. Each hit reports a TM-score (0 to 1; >0.5 almost always implies the same fold) and an E-value. These are *structural* homologs — they may share no detectable sequence similarity.

— Confidence and disorder —

For AlphaFold models, the B-factor field carries pLDDT — the model's own estimate of local accuracy on a 0–100 scale. Regions with pLDDT<50 should be treated as essentially unmodeled; they often correspond to intrinsically disordered segments.

Crystallographic B-factors measure how much each atom's electron density is smeared out, in Å². They rise in mobile loops and surface residues and fall in the buried interior. In AlphaFold models this column is repurposed to hold pLDDT instead.

Predicted aligned error is AlphaFold's pairwise confidence. Unlike pLDDT (per-residue), PAE is per-residue-pair and captures whether two parts of the structure are correctly placed relative to each other. Units are ångströms of expected positional error.